Protein AF-A0A847MFI7-F1 (afdb_monomer_lite)

Foldseek 3Di:
DDDQDWAAQPPPRDIDSQDDNLLNHDPVCCVPPVVVSVVSNLVSVCVVQVVVVADPQAADPQAPDPPDPRRHNLDCAHRVRQGGNNDGNADDPVGHDDDDDDQLEPDPPRLDPPDPCSPVRPDDDPPD

Sequence (128 aa):
MEEPQEAICQLCHRKSILISSFLGVCRDCILNNFPSSLPFIETAHQKVRMSFRLPYFCTSDHSICNQCIHQCDGGKKSYCGLIEKGKRWAGTPNKGLLEWHYDPIPTNCVASFACPERDHCGYKNLAV

pLDDT: mean 84.57, std 13.11, range [46.5, 98.44]

Structure (mmCIF, N/CA/C/O backbone):
data_AF-A0A847MFI7-F1
#
_entry.id   AF-A0A847MFI7-F1
#
loop_
_atom_site.group_PDB
_atom_site.id
_atom_site.type_symbol
_atom_site.label_atom_id
_atom_site.label_alt_id
_atom_site.label_comp_id
_atom_site.label_asym_id
_atom_site.label_entity_id
_atom_site.label_seq_id
_atom_site.pdbx_PDB_ins_code
_atom_site.Cartn_x
_atom_site.Cartn_y
_atom_site.Cartn_z
_atom_site.occupancy
_atom_site.B_iso_or_equiv
_atom_site.auth_seq_id
_atom_site.auth_comp_id
_atom_site.auth_asym_id
_atom_site.auth_atom_id
_atom_site.pdbx_PDB_model_num
ATOM 1 N N . MET A 1 1 ? -20.919 -15.845 4.430 1.00 55.72 1 MET A N 1
ATOM 2 C CA . MET A 1 1 ? -20.057 -14.687 4.742 1.00 55.72 1 MET A CA 1
ATOM 3 C C . MET A 1 1 ? -19.570 -14.883 6.160 1.00 55.72 1 MET A C 1
ATOM 5 O O . MET A 1 1 ? -20.400 -15.198 7.003 1.00 55.72 1 MET A O 1
ATOM 9 N N . GLU A 1 2 ? -18.264 -14.809 6.399 1.00 69.19 2 GLU A N 1
ATOM 10 C CA . GLU A 1 2 ? -17.727 -14.856 7.764 1.00 69.19 2 GLU A CA 1
ATOM 11 C C . GLU A 1 2 ? -18.201 -13.620 8.540 1.00 69.19 2 GLU A C 1
ATOM 13 O O . GLU A 1 2 ? -18.296 -12.529 7.971 1.00 69.19 2 GLU A O 1
ATOM 18 N N . GLU A 1 3 ? -18.551 -13.797 9.815 1.00 77.69 3 GLU A N 1
ATOM 19 C CA . GLU A 1 3 ? -18.930 -12.677 10.674 1.00 77.69 3 GLU A CA 1
ATOM 20 C C . GLU A 1 3 ? -17.730 -11.738 10.880 1.00 77.69 3 GLU A C 1
ATOM 22 O O . GLU A 1 3 ? -16.598 -12.209 11.039 1.00 77.69 3 GLU A O 1
ATOM 27 N N . PRO A 1 4 ? -17.939 -10.408 10.877 1.00 77.31 4 PRO A N 1
ATOM 28 C CA . PRO A 1 4 ? -16.853 -9.460 11.071 1.00 77.31 4 PRO A CA 1
ATOM 29 C C . PRO A 1 4 ? -16.238 -9.629 12.464 1.00 77.31 4 PRO A C 1
ATOM 31 O O . PRO A 1 4 ? -16.902 -9.454 13.485 1.00 77.31 4 PRO A O 1
ATOM 34 N N . GLN A 1 5 ? -14.947 -9.957 12.502 1.00 87.81 5 GLN A N 1
ATOM 35 C CA . GLN A 1 5 ? -14.213 -10.173 13.743 1.00 87.81 5 GLN A CA 1
ATOM 36 C C . GLN A 1 5 ? -13.778 -8.842 14.371 1.00 87.81 5 GLN A C 1
ATOM 38 O O . GLN A 1 5 ? -13.236 -7.965 13.697 1.00 87.81 5 GLN A O 1
ATOM 43 N N . GLU A 1 6 ? -13.965 -8.701 15.684 1.00 94.50 6 GLU A N 1
ATOM 44 C CA . GLU A 1 6 ? -13.430 -7.561 16.429 1.00 94.50 6 GLU A CA 1
ATOM 45 C C . GLU A 1 6 ? -11.898 -7.584 16.491 1.00 94.50 6 GLU A C 1
ATOM 47 O O . GLU A 1 6 ? -11.278 -8.631 16.688 1.00 94.50 6 GLU A O 1
ATOM 52 N N . ALA A 1 7 ? -11.282 -6.403 16.428 1.00 96.88 7 ALA A N 1
ATOM 53 C CA . ALA A 1 7 ? -9.862 -6.229 16.712 1.00 96.88 7 ALA A CA 1
ATOM 54 C C . ALA A 1 7 ? -9.627 -5.153 17.777 1.00 96.88 7 ALA A C 1
ATOM 56 O O . ALA A 1 7 ? -10.494 -4.325 18.069 1.00 96.88 7 ALA A O 1
ATOM 57 N N . ILE A 1 8 ? -8.429 -5.175 18.365 1.00 98.19 8 ILE A N 1
ATOM 58 C CA . ILE A 1 8 ? -8.016 -4.274 19.444 1.00 98.19 8 ILE A CA 1
ATOM 59 C C . ILE A 1 8 ? -6.975 -3.291 18.913 1.00 98.19 8 ILE A C 1
ATOM 61 O O . ILE A 1 8 ? -5.947 -3.705 18.372 1.00 98.19 8 ILE A O 1
ATOM 65 N N . CYS A 1 9 ? -7.209 -1.993 19.115 1.00 98.06 9 CYS A N 1
ATOM 66 C CA . CYS A 1 9 ? -6.204 -0.968 18.846 1.00 98.06 9 CYS A CA 1
ATOM 67 C C . CYS A 1 9 ? -5.019 -1.126 19.807 1.00 98.06 9 CYS A C 1
ATOM 69 O O . CYS A 1 9 ? -5.201 -1.089 21.022 1.00 98.06 9 CYS A O 1
ATOM 71 N N . GLN A 1 10 ? -3.802 -1.233 19.280 1.00 97.94 10 GLN A N 1
ATOM 72 C CA . GLN A 1 10 ? -2.592 -1.403 20.090 1.00 97.94 10 GLN A CA 1
ATOM 73 C C . GLN A 1 10 ? -2.184 -0.139 20.868 1.00 97.94 10 GLN A C 1
ATOM 75 O O . GLN A 1 10 ? -1.361 -0.226 21.769 1.00 97.94 10 GLN A O 1
ATOM 80 N N . LEU A 1 11 ? -2.766 1.023 20.545 1.00 97.75 11 LEU A N 1
ATOM 81 C CA . LEU A 1 11 ? -2.459 2.299 21.202 1.00 97.75 11 LEU A CA 1
ATOM 82 C C . LEU A 1 11 ? -3.461 2.678 22.297 1.00 97.75 11 LEU A C 1
ATOM 84 O O . LEU A 1 11 ? -3.063 3.082 23.381 1.00 97.75 11 LEU A O 1
ATOM 88 N N . CYS A 1 12 ? -4.762 2.588 22.011 1.00 97.62 12 CYS A N 1
ATOM 89 C CA . CYS A 1 12 ? -5.816 3.009 22.945 1.00 97.62 12 CYS A CA 1
ATOM 90 C C . CYS A 1 12 ? -6.633 1.848 23.520 1.00 97.62 12 CYS A C 1
ATOM 92 O O . CYS A 1 12 ? -7.588 2.084 24.255 1.00 97.62 12 CYS A O 1
ATOM 94 N N . HIS A 1 13 ? -6.311 0.606 23.146 1.00 98.00 13 HIS A N 1
ATOM 95 C CA . HIS A 1 13 ? -6.956 -0.626 23.613 1.00 98.00 13 HIS A CA 1
ATOM 96 C C . HIS A 1 13 ? -8.468 -0.740 23.357 1.00 98.00 13 HIS A C 1
ATOM 98 O O . HIS A 1 13 ? -9.105 -1.687 23.819 1.00 98.00 13 HIS A O 1
ATOM 104 N N . ARG A 1 14 ? -9.057 0.167 22.564 1.00 97.25 14 ARG A N 1
ATOM 105 C CA . ARG A 1 14 ? -10.444 0.040 22.101 1.00 97.25 14 ARG A CA 1
ATOM 106 C C . ARG A 1 14 ? -10.603 -1.242 21.283 1.00 97.25 14 ARG A C 1
ATOM 108 O O . ARG A 1 14 ? -9.800 -1.492 20.382 1.00 97.25 14 ARG A O 1
ATOM 115 N N . LYS A 1 15 ? -11.676 -1.987 21.554 1.00 97.69 15 LYS A N 1
ATOM 116 C CA . LYS A 1 15 ? -12.153 -3.096 20.718 1.00 97.69 15 LYS A CA 1
ATOM 117 C C . LYS A 1 15 ? -13.252 -2.613 19.777 1.00 97.69 15 LYS A C 1
ATOM 119 O O . LYS A 1 15 ? -14.092 -1.815 20.191 1.00 97.69 15 LYS A O 1
ATOM 124 N N . SER A 1 16 ? -13.215 -3.030 18.517 1.00 96.88 16 SER A N 1
ATOM 125 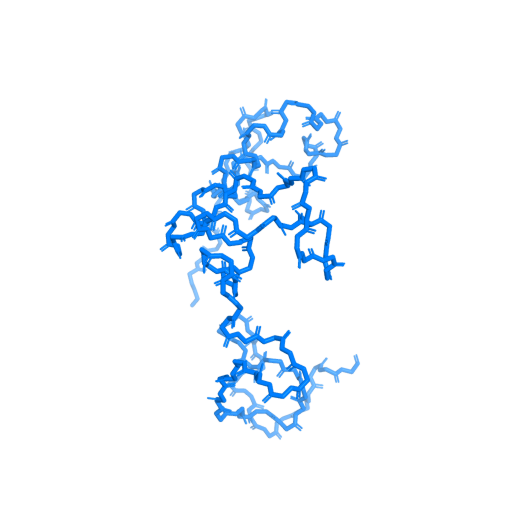C CA . SER A 1 16 ? -14.266 -2.731 17.540 1.00 96.88 16 SER A CA 1
ATOM 126 C C . SER A 1 16 ? -14.109 -3.592 16.287 1.00 96.88 16 SER A C 1
ATOM 128 O O . SER A 1 16 ? -12.986 -3.841 15.849 1.00 96.88 16 SER A O 1
ATOM 130 N N . ILE A 1 17 ? -15.229 -3.954 15.655 1.00 95.88 17 ILE A N 1
ATOM 131 C CA . ILE A 1 17 ? -15.271 -4.554 14.307 1.00 95.88 17 ILE A CA 1
ATOM 132 C C . ILE A 1 17 ? -14.730 -3.625 13.207 1.00 95.88 17 ILE A C 1
ATOM 134 O O . ILE A 1 17 ? -14.411 -4.071 12.113 1.00 95.88 17 ILE A O 1
ATOM 138 N N . LEU A 1 18 ? -14.624 -2.319 13.481 1.00 95.19 18 LEU A N 1
ATOM 139 C CA . LEU A 1 18 ? -14.099 -1.330 12.533 1.00 95.19 18 LEU A CA 1
ATOM 140 C C . LEU A 1 18 ? -12.568 -1.243 12.555 1.00 95.19 18 LEU A C 1
ATOM 142 O O . LEU A 1 18 ? -11.977 -0.482 11.788 1.00 95.19 18 LEU A O 1
ATOM 146 N N . ILE A 1 19 ? -11.912 -1.966 13.465 1.00 96.44 19 ILE A N 1
ATOM 147 C CA . ILE A 1 19 ? -10.455 -1.995 13.558 1.00 96.44 19 ILE A CA 1
ATOM 148 C C . ILE A 1 19 ? -9.957 -3.165 12.717 1.00 96.44 19 ILE A C 1
ATOM 150 O O . ILE A 1 19 ? -10.339 -4.310 12.929 1.00 96.44 19 ILE A O 1
ATOM 154 N N . SER A 1 20 ? -9.059 -2.884 11.776 1.00 94.75 20 SER A N 1
ATOM 155 C CA . SER A 1 20 ? -8.351 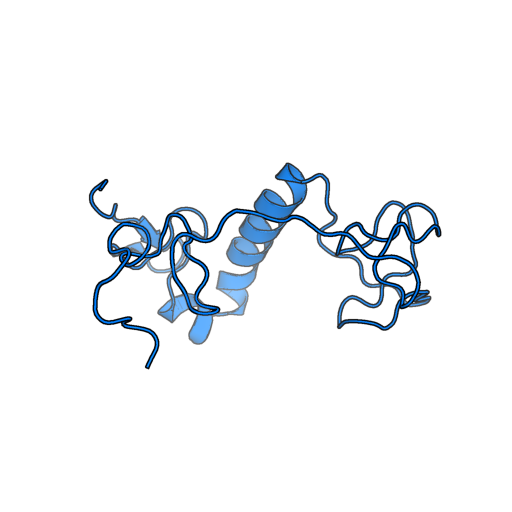-3.940 11.056 1.00 94.75 20 SER A CA 1
ATOM 156 C C . SER A 1 20 ? -7.353 -4.614 11.996 1.00 94.75 20 SER A C 1
ATOM 158 O O . SER A 1 20 ? -6.439 -3.959 12.501 1.00 94.75 20 SER A O 1
ATOM 160 N N . SER A 1 21 ? -7.484 -5.927 12.192 1.00 94.31 21 SER A N 1
ATOM 161 C CA . SER A 1 21 ? -6.503 -6.734 12.934 1.00 94.31 21 SER A CA 1
ATOM 162 C C . SER A 1 21 ? -5.117 -6.708 12.283 1.00 94.31 21 SER A C 1
ATOM 164 O O . SER A 1 21 ? -4.106 -6.762 12.979 1.00 94.31 21 SER A O 1
ATOM 166 N N . PHE A 1 22 ? -5.066 -6.564 10.957 1.00 95.38 22 PHE A N 1
ATOM 167 C CA . PHE A 1 22 ? -3.822 -6.465 10.202 1.00 95.38 22 PHE A CA 1
ATOM 168 C C . PHE A 1 22 ? -3.112 -5.118 10.408 1.00 95.38 22 PHE A C 1
ATOM 170 O O . PHE A 1 22 ? -1.890 -5.087 10.543 1.00 95.38 22 PHE A O 1
ATOM 177 N N . LEU A 1 23 ? -3.866 -4.011 10.451 1.00 96.00 23 LEU A N 1
ATOM 178 C CA . LEU A 1 23 ? -3.307 -2.676 10.698 1.00 96.00 23 LEU A CA 1
ATOM 179 C C . LEU A 1 23 ? -2.986 -2.449 12.185 1.00 96.00 23 LEU A C 1
ATOM 181 O O . LEU A 1 23 ? -2.013 -1.778 12.514 1.00 96.00 23 LEU A O 1
ATOM 185 N N . GLY A 1 24 ? -3.812 -2.992 13.086 1.00 96.25 24 GLY A N 1
ATOM 186 C CA . GLY A 1 24 ? -3.604 -2.965 14.537 1.00 96.25 24 GLY A CA 1
ATOM 187 C C . GLY A 1 24 ? -3.875 -1.620 15.223 1.00 96.25 24 GLY A C 1
ATOM 188 O O . GLY A 1 24 ? -3.762 -1.526 16.443 1.00 96.25 24 GLY A O 1
ATOM 189 N N . VAL A 1 25 ? -4.261 -0.574 14.489 1.00 98.06 25 VAL A N 1
ATOM 190 C CA . VAL A 1 25 ? -4.564 0.759 15.037 1.00 98.06 25 VAL A CA 1
ATOM 191 C C . VAL A 1 25 ? -5.912 1.269 14.532 1.00 98.06 25 VAL A C 1
ATOM 193 O O . VAL A 1 25 ? -6.312 0.994 13.401 1.00 98.06 25 VAL A O 1
ATOM 196 N N . CYS A 1 26 ? -6.647 1.993 15.381 1.00 97.94 26 CYS A N 1
ATOM 197 C CA . CYS A 1 26 ? -7.958 2.539 15.029 1.00 97.94 26 CYS A CA 1
ATOM 198 C C . CYS A 1 26 ? -7.851 3.905 14.335 1.00 97.94 26 CYS A C 1
ATOM 200 O O . CYS A 1 26 ? -6.875 4.635 14.514 1.00 97.94 26 CYS A O 1
ATOM 202 N N . ARG A 1 27 ? -8.912 4.290 13.612 1.00 97.50 27 ARG A N 1
ATOM 203 C CA . ARG A 1 27 ? -9.040 5.601 12.952 1.00 97.50 27 ARG A CA 1
ATOM 204 C C . ARG A 1 27 ? -8.721 6.773 13.885 1.00 97.50 27 ARG A C 1
ATOM 206 O O . ARG A 1 27 ? -7.988 7.674 13.494 1.00 97.50 27 ARG A O 1
ATOM 213 N N . ASP A 1 28 ? -9.252 6.755 15.107 1.00 98.12 28 ASP A N 1
ATOM 214 C CA . ASP A 1 28 ? -9.092 7.866 16.052 1.00 98.12 28 ASP A CA 1
ATOM 215 C C . ASP A 1 28 ? -7.622 8.064 16.455 1.00 98.12 28 ASP A C 1
ATOM 217 O O . ASP A 1 28 ? -7.165 9.201 16.556 1.00 98.12 28 ASP A O 1
ATOM 221 N N . CYS A 1 29 ? -6.859 6.978 16.628 1.00 98.19 29 CYS A N 1
ATOM 222 C CA . CYS A 1 29 ? -5.422 7.058 16.889 1.00 98.19 29 CYS A CA 1
ATOM 223 C C . CYS A 1 29 ? -4.646 7.551 15.666 1.00 98.19 29 CYS A C 1
ATOM 225 O O . CYS A 1 29 ? -3.750 8.372 15.825 1.00 98.19 29 CYS A O 1
ATOM 227 N N . ILE A 1 30 ? -5.013 7.112 14.459 1.00 98.06 30 ILE A N 1
ATOM 228 C CA . ILE A 1 30 ? -4.359 7.564 13.223 1.00 98.06 30 ILE A CA 1
ATOM 229 C C . ILE A 1 30 ? -4.518 9.078 13.053 1.00 98.06 30 ILE A C 1
ATOM 231 O O . ILE A 1 30 ? -3.551 9.757 12.726 1.00 98.06 30 ILE A O 1
ATOM 235 N N . LEU A 1 31 ? -5.718 9.612 13.293 1.00 98.06 31 LEU A N 1
ATOM 236 C CA . LEU A 1 31 ? -6.004 11.033 13.091 1.00 98.06 31 LEU A CA 1
ATOM 237 C C . LEU A 1 31 ? -5.438 11.922 14.201 1.00 98.06 31 LEU A C 1
ATOM 239 O O . LEU A 1 31 ? -4.911 12.990 13.910 1.00 98.06 31 LEU A O 1
ATOM 243 N N . ASN A 1 32 ? -5.538 11.490 15.461 1.00 98.31 32 ASN A N 1
ATOM 244 C CA . ASN A 1 32 ? -5.213 12.342 16.610 1.00 98.31 32 ASN A CA 1
ATOM 245 C C . ASN A 1 32 ? -3.834 12.053 17.227 1.00 98.31 32 ASN A C 1
ATOM 247 O O . ASN A 1 32 ? -3.340 12.843 18.022 1.00 98.31 32 ASN A O 1
ATOM 251 N N . ASN A 1 33 ? -3.210 10.921 16.892 1.00 97.19 33 ASN A N 1
ATOM 252 C CA . ASN A 1 33 ? -1.894 10.512 17.386 1.00 97.19 33 ASN A CA 1
ATOM 253 C C . ASN A 1 33 ? -1.110 9.774 16.283 1.00 97.19 33 ASN A C 1
ATOM 255 O O . ASN A 1 33 ? -0.654 8.633 16.444 1.00 97.19 33 ASN A O 1
ATOM 259 N N . PHE A 1 34 ? -0.990 10.430 15.125 1.00 97.94 34 PHE A N 1
ATOM 260 C CA . PHE A 1 34 ? -0.309 9.879 13.955 1.00 97.94 34 PHE A CA 1
ATOM 261 C C . PHE A 1 34 ? 1.136 9.433 14.237 1.00 97.94 34 PHE A C 1
ATOM 263 O O . PHE A 1 34 ? 1.462 8.314 13.842 1.00 97.94 34 PHE A O 1
ATOM 270 N N . PRO A 1 35 ? 1.986 10.196 14.964 1.00 98.44 35 PRO A N 1
ATOM 271 C CA . PRO A 1 35 ? 3.361 9.770 15.237 1.00 98.44 35 PRO A CA 1
ATOM 272 C C . PRO A 1 35 ? 3.451 8.416 15.948 1.00 98.44 35 PRO A C 1
ATOM 274 O O . PRO A 1 35 ? 4.302 7.601 15.606 1.00 98.44 35 PRO A O 1
ATOM 277 N N . SER A 1 36 ? 2.537 8.135 16.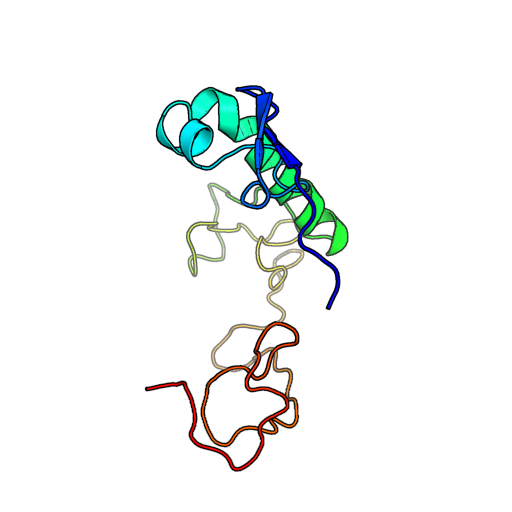883 1.00 98.06 36 SER A N 1
ATOM 278 C CA . SER A 1 36 ? 2.490 6.835 17.569 1.00 98.06 36 SER A CA 1
ATOM 279 C C . SER A 1 36 ? 1.869 5.734 16.704 1.00 98.06 36 SER A C 1
ATOM 281 O O . SER A 1 36 ? 2.152 4.556 16.903 1.00 98.06 36 SER A O 1
ATOM 283 N N . SER A 1 37 ? 1.011 6.100 15.748 1.00 98.19 37 SER A N 1
ATOM 284 C CA . SER A 1 37 ? 0.343 5.160 14.836 1.00 98.19 37 SER A CA 1
ATOM 285 C C . SER A 1 37 ? 1.231 4.742 13.664 1.00 98.19 37 SER A C 1
ATOM 287 O O . SER A 1 37 ? 1.113 3.618 13.177 1.00 98.19 37 SER A O 1
ATOM 289 N N . LEU A 1 38 ? 2.127 5.628 13.223 1.00 97.44 38 LEU A N 1
ATOM 290 C CA . LEU A 1 38 ? 2.958 5.447 12.037 1.00 97.44 38 LEU A CA 1
ATOM 291 C C . LEU A 1 38 ? 3.759 4.129 12.041 1.00 97.44 38 LEU A C 1
ATOM 293 O O . LEU A 1 38 ? 3.667 3.418 11.043 1.00 97.44 38 LEU A O 1
ATOM 297 N N . PRO A 1 39 ? 4.433 3.702 13.130 1.00 97.31 39 PRO A N 1
ATOM 298 C CA . PRO A 1 39 ? 5.190 2.445 13.127 1.00 97.31 39 PRO A CA 1
ATOM 299 C C . PRO A 1 39 ? 4.333 1.202 12.831 1.00 97.31 39 PRO A C 1
ATOM 301 O O . PRO A 1 39 ? 4.782 0.279 12.145 1.00 97.31 39 PRO A O 1
ATOM 304 N N . PHE A 1 40 ? 3.082 1.177 13.307 1.00 97.38 40 PHE A N 1
ATOM 305 C CA . PHE A 1 40 ? 2.139 0.085 13.034 1.00 97.38 40 PHE A CA 1
ATOM 306 C C . PHE A 1 40 ? 1.712 0.081 11.563 1.00 97.38 40 PHE A C 1
ATOM 308 O O . PHE A 1 40 ? 1.728 -0.968 10.916 1.00 97.38 40 PHE A O 1
ATOM 315 N N . ILE A 1 41 ? 1.403 1.265 11.023 1.00 96.19 41 ILE A N 1
ATOM 316 C CA . ILE A 1 41 ? 1.037 1.463 9.615 1.00 96.19 41 ILE A CA 1
ATOM 317 C C . ILE A 1 41 ? 2.190 1.031 8.701 1.00 96.19 41 ILE A C 1
ATOM 319 O O . ILE A 1 41 ? 1.989 0.259 7.764 1.00 96.19 41 ILE A O 1
ATOM 323 N N . GLU A 1 42 ? 3.414 1.474 8.994 1.00 95.44 42 GLU A N 1
ATOM 324 C CA . GLU A 1 42 ? 4.594 1.125 8.207 1.00 95.44 42 GLU A CA 1
ATOM 325 C C . GLU A 1 42 ? 4.888 -0.369 8.246 1.00 95.44 42 GLU A C 1
ATOM 327 O O . GLU A 1 42 ? 5.121 -0.974 7.200 1.00 95.44 42 GLU A O 1
ATOM 332 N N . THR A 1 43 ? 4.797 -0.989 9.422 1.00 95.88 43 THR A N 1
ATOM 333 C CA . THR A 1 43 ? 4.965 -2.439 9.569 1.00 95.88 43 THR A CA 1
ATOM 334 C C . THR A 1 43 ? 3.934 -3.206 8.738 1.00 95.88 43 THR A C 1
ATOM 336 O O . THR A 1 43 ? 4.282 -4.171 8.051 1.00 95.88 43 THR A O 1
ATOM 339 N N . ALA A 1 44 ? 2.667 -2.785 8.766 1.00 96.19 44 ALA A N 1
ATOM 340 C CA . ALA A 1 44 ? 1.607 -3.400 7.972 1.00 96.19 44 ALA A CA 1
ATOM 341 C C . ALA A 1 44 ? 1.899 -3.278 6.467 1.00 96.19 44 ALA A C 1
ATOM 343 O O . ALA A 1 44 ? 1.862 -4.274 5.740 1.00 96.19 44 ALA A O 1
ATOM 344 N N . HIS A 1 45 ? 2.274 -2.089 5.995 1.00 94.62 45 HIS A N 1
ATOM 345 C CA . HIS A 1 45 ? 2.617 -1.879 4.591 1.00 94.62 45 HIS A CA 1
ATOM 346 C C . HIS A 1 45 ? 3.854 -2.676 4.146 1.00 94.62 45 HIS A C 1
ATOM 348 O O . HIS A 1 45 ? 3.849 -3.255 3.056 1.00 94.62 45 HIS A O 1
ATOM 354 N N . GLN A 1 46 ? 4.898 -2.752 4.979 1.00 95.00 46 GLN A N 1
ATOM 355 C CA . GLN A 1 46 ? 6.077 -3.586 4.720 1.00 95.00 46 GLN A CA 1
ATOM 356 C C . GLN A 1 46 ? 5.676 -5.050 4.545 1.00 95.00 46 GLN A C 1
ATOM 358 O O . GLN A 1 46 ? 6.066 -5.676 3.559 1.00 95.00 46 GLN A O 1
ATOM 363 N N . LYS A 1 47 ? 4.851 -5.586 5.455 1.00 96.06 47 LYS A N 1
ATOM 364 C CA . LYS A 1 47 ? 4.369 -6.976 5.399 1.00 96.06 47 LYS A CA 1
ATOM 365 C C . LYS A 1 47 ? 3.634 -7.287 4.099 1.00 96.06 47 LYS A C 1
ATOM 367 O O . LYS A 1 47 ? 3.959 -8.283 3.455 1.00 96.06 47 LYS A O 1
ATOM 372 N N . VAL A 1 48 ? 2.699 -6.427 3.680 1.00 94.56 48 VAL A N 1
ATOM 373 C CA . VAL A 1 48 ? 1.978 -6.609 2.406 1.00 94.56 48 VAL A CA 1
ATOM 374 C C . VAL A 1 48 ? 2.955 -6.622 1.241 1.00 94.56 48 VAL A C 1
ATOM 376 O O . VAL A 1 48 ? 2.873 -7.468 0.365 1.00 94.56 48 VAL A O 1
ATOM 379 N N . ARG A 1 49 ? 3.919 -5.706 1.208 1.00 94.38 49 ARG A N 1
ATOM 380 C CA . ARG A 1 49 ? 4.810 -5.589 0.049 1.00 94.38 49 ARG A CA 1
ATOM 381 C C . ARG A 1 49 ? 5.838 -6.710 -0.018 1.00 94.38 49 ARG A C 1
ATOM 383 O O . ARG A 1 49 ? 6.165 -7.166 -1.115 1.00 94.38 49 ARG A O 1
ATOM 390 N N . MET A 1 50 ? 6.280 -7.220 1.130 1.00 93.88 50 MET A N 1
ATOM 391 C CA . MET A 1 50 ? 7.148 -8.393 1.199 1.00 93.88 50 MET A CA 1
ATOM 392 C C . MET A 1 50 ? 6.501 -9.641 0.589 1.00 93.88 50 MET A C 1
ATOM 394 O O . MET A 1 50 ? 7.204 -10.378 -0.105 1.00 93.88 50 MET A O 1
ATOM 398 N N . SER A 1 51 ? 5.188 -9.862 0.758 1.00 94.56 51 SER A N 1
ATOM 399 C CA . SER A 1 51 ? 4.515 -11.031 0.161 1.00 94.56 51 SER A CA 1
ATOM 400 C C . SER A 1 51 ? 4.579 -11.027 -1.375 1.00 94.56 51 SER A C 1
ATOM 402 O O . SER A 1 51 ? 4.680 -12.084 -1.993 1.00 94.56 51 SER A O 1
ATOM 404 N N . PHE A 1 52 ? 4.652 -9.842 -1.988 1.00 91.69 52 PHE A N 1
ATOM 405 C CA . PHE A 1 52 ? 4.832 -9.654 -3.433 1.00 91.69 52 PHE A CA 1
ATOM 406 C C . PHE A 1 52 ? 6.294 -9.467 -3.864 1.00 91.69 52 PHE A C 1
ATOM 408 O O . PHE A 1 52 ? 6.572 -9.186 -5.035 1.00 91.69 52 PHE A O 1
ATOM 415 N N . ARG A 1 53 ? 7.257 -9.599 -2.941 1.00 92.00 53 ARG A N 1
ATOM 416 C CA . ARG A 1 53 ? 8.680 -9.303 -3.186 1.00 92.00 53 ARG A CA 1
ATOM 417 C C . ARG A 1 53 ? 8.862 -7.894 -3.774 1.00 92.00 53 ARG A C 1
ATOM 419 O O . ARG A 1 53 ? 9.560 -7.710 -4.780 1.00 92.00 53 ARG A O 1
ATOM 426 N N . LEU A 1 54 ? 8.172 -6.916 -3.188 1.00 92.44 54 LEU A N 1
ATOM 427 C CA . LEU A 1 54 ? 8.226 -5.496 -3.536 1.00 92.44 54 LEU A CA 1
ATOM 428 C C . LEU A 1 54 ? 8.852 -4.676 -2.390 1.00 92.44 54 LEU A C 1
ATOM 430 O O . LEU A 1 54 ? 8.681 -5.028 -1.224 1.00 92.44 54 LEU A O 1
ATOM 434 N N . PRO A 1 55 ? 9.572 -3.579 -2.692 1.00 89.88 55 PRO A N 1
ATOM 435 C CA . PRO A 1 55 ? 10.289 -2.786 -1.688 1.00 89.88 55 PRO A CA 1
ATOM 436 C C . PRO A 1 55 ? 9.373 -1.805 -0.943 1.00 89.88 55 PRO A C 1
ATOM 438 O O . PRO A 1 55 ? 8.474 -1.233 -1.546 1.00 89.88 55 PRO A O 1
ATOM 441 N N . TYR A 1 56 ? 9.623 -1.525 0.330 1.00 85.44 56 TYR A N 1
ATOM 442 C CA . TYR A 1 56 ? 8.993 -0.439 1.095 1.00 85.44 56 TYR A CA 1
ATOM 443 C C . TYR A 1 56 ? 10.114 0.239 1.888 1.00 85.44 56 TYR A C 1
ATOM 445 O O . TYR A 1 56 ? 10.583 -0.348 2.850 1.00 85.44 56 TYR A O 1
ATOM 453 N N . PHE A 1 57 ? 10.700 1.386 1.558 1.00 78.56 57 PHE A N 1
ATOM 454 C CA . PHE A 1 57 ? 10.481 2.470 0.595 1.00 78.56 57 PHE A CA 1
ATOM 455 C C . PHE A 1 57 ? 11.245 2.291 -0.735 1.00 78.56 57 PHE A C 1
ATOM 457 O O . PHE A 1 57 ? 11.929 1.292 -0.936 1.00 78.56 57 PHE A O 1
ATOM 464 N N . CYS A 1 58 ? 11.124 3.249 -1.667 1.00 75.00 58 CYS A N 1
ATOM 465 C CA . CYS A 1 58 ? 11.879 3.241 -2.931 1.00 75.00 58 CYS A CA 1
ATOM 466 C C . CYS A 1 58 ? 12.208 4.650 -3.477 1.00 75.00 58 CYS A C 1
ATOM 468 O O . CYS A 1 58 ? 12.352 4.817 -4.687 1.00 75.00 58 CYS A O 1
ATOM 470 N N . THR A 1 59 ? 12.268 5.662 -2.606 1.00 68.44 59 THR A N 1
ATOM 471 C CA . THR A 1 59 ? 12.675 7.030 -2.971 1.00 68.44 59 THR A CA 1
ATOM 472 C C . THR A 1 59 ? 14.182 7.105 -3.168 1.00 68.44 59 THR A C 1
ATOM 474 O O . THR A 1 59 ? 14.924 6.465 -2.425 1.00 68.44 59 THR A O 1
ATOM 477 N N . SER A 1 60 ? 14.626 7.887 -4.149 1.00 70.31 60 SER A N 1
ATOM 478 C CA . SER A 1 60 ? 16.043 8.100 -4.436 1.00 70.31 60 SER A CA 1
ATOM 479 C C . SER A 1 60 ? 16.274 9.494 -5.007 1.00 70.31 60 SER A C 1
ATOM 481 O O . SER A 1 60 ? 15.429 10.003 -5.744 1.00 70.31 60 SER A O 1
ATOM 483 N N . ASP A 1 61 ? 17.429 10.079 -4.697 1.00 70.88 61 ASP A N 1
ATOM 484 C CA . ASP A 1 61 ? 17.836 11.408 -5.172 1.00 70.88 61 ASP A CA 1
ATOM 485 C C . ASP A 1 61 ? 18.149 11.420 -6.681 1.00 70.88 61 ASP A C 1
ATOM 487 O O . ASP A 1 61 ? 18.127 12.467 -7.330 1.00 70.88 61 ASP A O 1
ATOM 491 N N . HIS A 1 62 ? 18.395 10.247 -7.274 1.00 78.56 62 HIS A N 1
ATOM 492 C CA . HIS A 1 62 ? 18.693 10.077 -8.697 1.00 78.56 62 HIS A CA 1
ATOM 493 C C . HIS A 1 62 ? 17.620 9.236 -9.395 1.00 78.56 62 HIS A C 1
ATOM 495 O O . HIS A 1 62 ? 17.853 8.111 -9.835 1.00 78.56 62 HIS A O 1
ATOM 501 N N . SER A 1 63 ? 16.410 9.792 -9.490 1.00 83.50 63 SER A N 1
ATOM 502 C CA . SER A 1 63 ? 15.258 9.107 -10.077 1.00 83.50 63 SER A CA 1
ATOM 503 C C . SER A 1 63 ? 15.385 8.877 -11.586 1.00 83.50 63 SER A C 1
ATOM 505 O O . SER A 1 63 ? 15.608 9.814 -12.351 1.00 83.50 63 SER A O 1
ATOM 507 N N . ILE A 1 64 ? 15.107 7.650 -12.035 1.00 84.56 64 ILE A N 1
ATOM 508 C CA . ILE A 1 64 ? 14.903 7.332 -13.460 1.00 84.56 64 ILE A CA 1
ATOM 509 C C . ILE A 1 64 ? 13.411 7.221 -13.816 1.00 84.56 64 ILE A C 1
ATOM 511 O O . ILE A 1 64 ? 13.048 6.920 -14.955 1.00 84.56 64 ILE A O 1
ATOM 515 N N . CYS A 1 65 ? 12.519 7.396 -12.835 1.00 86.25 65 CYS A N 1
ATOM 516 C CA . CYS A 1 65 ? 11.079 7.255 -13.001 1.00 86.25 65 CYS A CA 1
ATOM 517 C C . CYS A 1 65 ? 10.305 8.263 -12.150 1.00 86.25 65 CYS A C 1
ATOM 519 O O . CYS A 1 65 ? 10.050 8.038 -10.971 1.00 86.25 65 CYS A O 1
ATOM 521 N N . ASN A 1 66 ? 9.785 9.295 -12.805 1.00 87.75 66 ASN A N 1
ATOM 522 C CA . ASN A 1 66 ? 9.024 10.401 -12.217 1.00 87.75 66 ASN A CA 1
ATOM 523 C C . ASN A 1 66 ? 7.489 10.245 -12.312 1.00 87.75 66 ASN A C 1
ATOM 525 O O . ASN A 1 66 ? 6.759 11.221 -12.208 1.00 87.75 66 ASN A O 1
ATOM 529 N N . GLN A 1 67 ? 6.981 9.029 -12.531 1.00 87.56 67 GLN A N 1
ATOM 530 C CA . GLN A 1 67 ? 5.548 8.784 -12.778 1.00 87.56 67 GLN A CA 1
ATOM 531 C C . GLN A 1 67 ? 4.665 8.853 -11.517 1.00 87.56 67 GLN A C 1
ATOM 533 O O . GLN A 1 67 ? 3.445 8.905 -11.621 1.00 87.56 67 GLN A O 1
ATOM 538 N N . CYS A 1 68 ? 5.254 8.792 -10.321 1.00 89.00 68 CYS A N 1
ATOM 539 C CA . CYS A 1 68 ? 4.530 8.869 -9.051 1.00 89.00 68 CYS A CA 1
ATOM 540 C C . CYS A 1 68 ? 5.434 9.423 -7.942 1.00 89.00 68 CYS A C 1
ATOM 542 O O . CYS A 1 68 ? 6.639 9.594 -8.142 1.00 89.00 68 CYS A O 1
ATOM 544 N N . ILE A 1 69 ? 4.864 9.616 -6.750 1.00 88.75 69 ILE A N 1
ATOM 545 C CA . ILE A 1 69 ? 5.552 10.161 -5.569 1.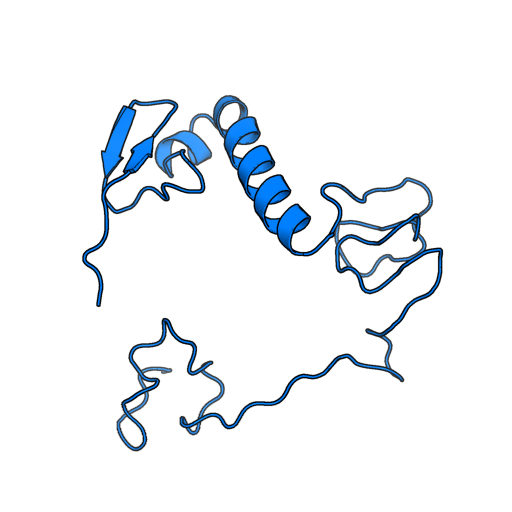00 88.75 69 ILE A CA 1
ATOM 546 C C . ILE A 1 69 ? 6.809 9.386 -5.145 1.00 88.75 69 ILE A C 1
ATOM 548 O O . ILE A 1 69 ? 7.658 9.940 -4.461 1.00 88.75 69 ILE A O 1
ATOM 552 N N . HIS A 1 70 ? 6.950 8.115 -5.538 1.00 89.06 70 HIS A N 1
ATOM 553 C CA . HIS A 1 70 ? 8.088 7.292 -5.124 1.00 89.06 70 HIS A CA 1
ATOM 554 C C . HIS A 1 70 ? 9.380 7.580 -5.880 1.00 89.06 70 HIS A C 1
ATOM 556 O O . HIS A 1 70 ? 10.419 7.153 -5.402 1.00 89.06 70 HIS A O 1
ATOM 562 N N . GLN A 1 71 ? 9.324 8.247 -7.038 1.00 89.38 71 GLN A N 1
ATOM 563 C CA . GLN A 1 71 ? 10.506 8.707 -7.777 1.00 89.38 71 GLN A CA 1
ATOM 564 C C . GLN A 1 71 ? 11.671 7.691 -7.830 1.00 89.38 71 GLN A C 1
ATOM 566 O O . GLN A 1 71 ? 12.818 8.023 -7.551 1.00 89.38 71 GLN A O 1
ATOM 571 N N . CYS A 1 72 ? 11.413 6.438 -8.208 1.00 88.75 72 CYS A N 1
ATOM 572 C CA . CYS A 1 72 ? 12.416 5.370 -8.107 1.00 88.75 72 CYS A CA 1
ATOM 573 C C . CYS A 1 72 ? 13.631 5.580 -9.040 1.00 88.75 72 CYS A C 1
ATOM 575 O O . CYS A 1 72 ? 13.465 5.918 -10.213 1.00 88.75 72 CYS A O 1
ATOM 577 N N . ASP A 1 73 ? 14.838 5.282 -8.555 1.00 83.25 73 ASP A N 1
ATOM 578 C CA . ASP A 1 73 ? 16.112 5.289 -9.312 1.00 83.25 73 ASP A CA 1
ATOM 579 C C . ASP A 1 73 ? 16.356 4.042 -10.165 1.00 83.25 73 ASP A C 1
ATOM 581 O O . ASP A 1 73 ? 17.314 3.967 -10.928 1.00 83.25 73 ASP A O 1
ATOM 585 N N . GLY A 1 74 ? 15.478 3.047 -10.051 1.00 72.94 74 GLY A N 1
ATOM 586 C CA . GLY A 1 74 ? 15.634 1.789 -10.762 1.00 72.94 74 GLY A CA 1
ATOM 587 C C . GLY A 1 74 ? 16.740 0.903 -10.204 1.00 72.94 74 GLY A C 1
ATOM 588 O O . GLY A 1 74 ? 17.304 0.141 -10.986 1.00 72.94 74 GLY A O 1
ATOM 589 N N . GLY A 1 75 ? 17.008 0.965 -8.891 1.00 78.12 75 GLY A N 1
ATOM 590 C CA . GLY A 1 75 ? 17.857 0.026 -8.156 1.00 78.12 75 GLY A CA 1
ATOM 591 C C . GLY A 1 75 ? 17.421 -1.443 -8.293 1.00 78.12 75 GLY A C 1
ATOM 592 O O . GLY A 1 75 ? 17.054 -1.920 -9.368 1.00 78.12 75 GLY A O 1
ATOM 593 N N . LYS A 1 76 ? 17.454 -2.235 -7.211 1.00 83.56 76 LYS A N 1
ATOM 594 C CA . LYS A 1 76 ? 17.128 -3.670 -7.346 1.00 83.56 76 LYS A CA 1
ATOM 595 C C . LYS A 1 76 ? 15.732 -3.879 -7.940 1.00 83.56 76 LYS A C 1
ATOM 597 O O . LYS A 1 76 ? 15.615 -4.686 -8.848 1.00 83.56 76 LYS A O 1
ATOM 602 N N . LYS A 1 77 ? 14.717 -3.150 -7.464 1.00 89.38 77 LYS A N 1
ATOM 603 C CA . LYS A 1 77 ? 13.328 -3.184 -7.954 1.00 89.38 77 LYS A CA 1
ATOM 604 C C . LYS A 1 77 ? 12.604 -1.897 -7.542 1.00 89.38 77 LYS A C 1
ATOM 606 O O . LYS A 1 77 ? 12.874 -1.403 -6.454 1.00 89.38 77 LYS A O 1
ATOM 611 N N . SER A 1 78 ? 11.709 -1.357 -8.371 1.00 91.81 78 SER A N 1
ATOM 612 C CA . SER A 1 78 ? 10.935 -0.144 -8.065 1.00 91.81 78 SER A CA 1
ATOM 613 C C . SER A 1 78 ? 9.733 -0.411 -7.161 1.00 91.81 78 SER A C 1
ATOM 615 O O . SER A 1 78 ? 9.309 -1.555 -6.986 1.00 91.81 78 SER A O 1
ATOM 617 N N . TYR A 1 79 ? 9.119 0.657 -6.639 1.00 92.25 79 TYR A N 1
ATOM 618 C CA . TYR A 1 79 ? 7.919 0.555 -5.806 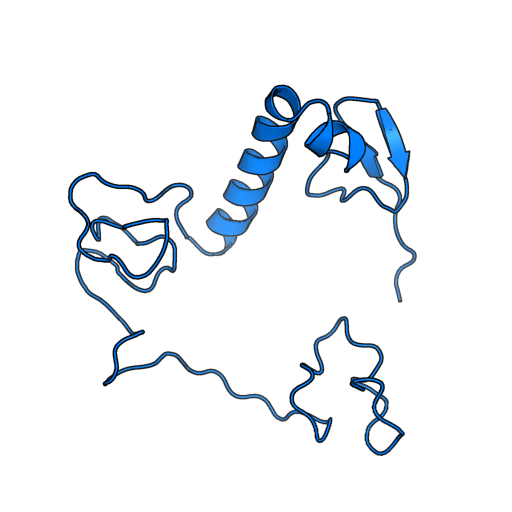1.00 92.25 79 TYR A CA 1
ATOM 619 C C . TYR A 1 79 ? 6.763 -0.184 -6.508 1.00 92.25 79 TYR A C 1
ATOM 621 O O . TYR A 1 79 ? 6.144 -1.070 -5.928 1.00 92.25 79 TYR A O 1
ATOM 629 N N . CYS A 1 80 ? 6.474 0.103 -7.775 1.00 90.31 80 CYS A N 1
ATOM 630 C CA . CYS A 1 80 ? 5.444 -0.638 -8.516 1.00 90.31 80 CYS A CA 1
ATOM 631 C C . CYS A 1 80 ? 5.922 -2.008 -9.030 1.00 90.31 80 CYS A C 1
ATOM 633 O O . CYS A 1 80 ? 5.125 -2.771 -9.561 1.00 90.31 80 CYS A O 1
ATOM 635 N N . GLY A 1 81 ? 7.218 -2.319 -8.927 1.00 91.06 81 GLY A N 1
ATOM 636 C CA . GLY A 1 81 ? 7.812 -3.536 -9.480 1.00 91.06 81 GLY A CA 1
ATOM 637 C C . GLY A 1 81 ? 8.021 -3.525 -10.997 1.00 91.06 81 GLY A C 1
ATOM 638 O O . GLY A 1 81 ? 8.587 -4.477 -11.525 1.00 91.06 81 GLY A O 1
ATOM 639 N N . LEU A 1 82 ? 7.614 -2.461 -11.700 1.00 91.44 82 LEU A N 1
ATOM 640 C CA . LEU A 1 82 ? 7.746 -2.354 -13.158 1.00 91.44 82 LEU A CA 1
ATOM 641 C C . LEU A 1 82 ? 9.172 -2.071 -13.629 1.00 91.44 82 LEU A C 1
ATOM 643 O O . LEU A 1 82 ? 9.453 -2.243 -14.812 1.00 91.44 82 LEU A O 1
ATOM 647 N N . ILE A 1 83 ? 10.055 -1.609 -12.745 1.00 90.44 83 ILE A N 1
ATOM 648 C CA . ILE A 1 83 ? 11.460 -1.350 -13.058 1.00 90.44 83 ILE A CA 1
ATOM 649 C C . ILE A 1 83 ? 12.312 -2.244 -12.170 1.00 90.44 83 ILE A C 1
ATOM 651 O O . ILE A 1 83 ? 12.128 -2.265 -10.956 1.00 90.44 83 ILE A O 1
ATOM 655 N N . GLU A 1 84 ? 13.250 -2.968 -12.764 1.00 89.62 84 GLU A N 1
ATOM 656 C CA . GLU A 1 84 ? 14.166 -3.855 -12.054 1.00 89.62 84 GLU A CA 1
ATOM 657 C C . GLU A 1 84 ? 15.555 -3.741 -12.682 1.00 89.62 84 GLU A C 1
ATOM 659 O O . GLU A 1 84 ? 15.691 -3.915 -13.894 1.00 89.62 84 GLU A O 1
ATOM 664 N N . LYS A 1 85 ? 16.583 -3.423 -11.882 1.00 88.69 85 LYS A N 1
ATOM 665 C CA . LYS A 1 85 ? 17.969 -3.235 -12.355 1.00 88.69 85 LYS A CA 1
ATOM 666 C C . LYS A 1 85 ? 18.057 -2.285 -13.565 1.00 88.69 85 LYS A C 1
ATOM 668 O O . LYS A 1 85 ? 18.628 -2.630 -14.596 1.00 88.69 85 LYS A O 1
ATOM 673 N N . GLY A 1 86 ? 17.404 -1.128 -13.475 1.00 86.81 86 GLY A N 1
ATOM 674 C CA . GLY A 1 86 ? 17.346 -0.108 -14.530 1.00 86.81 86 GLY A CA 1
ATOM 675 C C . GLY A 1 86 ? 16.444 -0.438 -15.726 1.00 86.81 86 GLY A C 1
ATOM 676 O O . GLY A 1 86 ? 16.168 0.435 -16.546 1.00 86.81 86 GLY A O 1
ATOM 677 N N . LYS A 1 87 ? 15.926 -1.668 -15.839 1.00 88.75 87 LYS A N 1
ATOM 678 C CA . LYS A 1 87 ? 15.069 -2.082 -16.955 1.00 88.75 87 LYS A CA 1
ATOM 679 C C . LYS A 1 87 ? 13.594 -1.908 -16.613 1.00 88.75 87 LYS A C 1
ATOM 681 O O . LYS A 1 87 ? 13.117 -2.474 -15.635 1.00 88.75 87 LYS A O 1
ATOM 686 N N . ARG A 1 88 ? 12.848 -1.195 -17.464 1.00 90.06 88 ARG A N 1
ATOM 687 C CA . ARG A 1 88 ? 11.382 -1.094 -17.384 1.00 90.06 88 ARG A CA 1
ATOM 688 C C . ARG A 1 88 ? 10.712 -2.243 -18.141 1.00 90.06 88 ARG A C 1
ATOM 690 O O . ARG A 1 88 ? 10.919 -2.412 -19.341 1.00 90.06 88 ARG A O 1
ATOM 697 N N . TRP A 1 89 ? 9.884 -3.018 -17.449 1.00 89.69 89 TRP A N 1
ATOM 698 C CA . TRP A 1 89 ? 9.190 -4.182 -18.000 1.00 89.69 89 TRP A CA 1
ATOM 699 C C . TRP A 1 89 ? 7.906 -3.829 -18.754 1.00 89.69 89 TRP A C 1
ATOM 701 O O . TRP A 1 89 ? 7.636 -4.461 -19.776 1.00 89.69 89 TRP A O 1
ATOM 711 N N . ALA A 1 90 ? 7.152 -2.836 -18.271 1.00 90.88 90 ALA A N 1
ATOM 712 C CA . ALA A 1 90 ? 5.897 -2.336 -18.840 1.00 90.88 90 ALA A CA 1
ATOM 713 C C . ALA A 1 90 ? 5.559 -0.937 -18.273 1.00 90.88 90 ALA A C 1
ATOM 715 O O . ALA A 1 90 ? 6.362 -0.342 -17.548 1.00 90.88 90 ALA A O 1
ATOM 716 N N . GLY A 1 91 ? 4.379 -0.405 -18.600 1.00 84.56 91 GLY A N 1
ATOM 717 C CA . GLY A 1 91 ? 3.954 0.937 -18.197 1.00 84.56 91 GLY A CA 1
ATOM 718 C C . GLY A 1 91 ? 4.625 2.019 -19.042 1.00 84.56 91 GLY A C 1
ATOM 719 O O . GLY A 1 91 ? 5.091 3.022 -18.504 1.00 84.56 91 GLY A O 1
ATOM 720 N N . THR A 1 92 ? 4.755 1.762 -20.345 1.00 84.56 92 THR A N 1
ATOM 721 C CA . THR A 1 92 ? 5.108 2.746 -21.379 1.00 84.56 92 THR A CA 1
ATOM 722 C C . THR A 1 92 ? 3.982 2.806 -22.413 1.00 84.56 92 THR A C 1
ATOM 724 O O . THR A 1 92 ? 3.212 1.847 -22.500 1.00 84.56 92 THR A O 1
ATOM 727 N N . PRO A 1 93 ? 3.906 3.861 -23.250 1.00 86.75 93 PRO A N 1
ATOM 728 C CA . PRO A 1 93 ? 2.914 3.926 -24.327 1.00 86.75 93 PRO A CA 1
ATOM 729 C C . PRO A 1 93 ? 2.929 2.708 -25.264 1.00 86.75 93 PRO A C 1
ATOM 731 O O . PRO A 1 93 ? 1.888 2.302 -25.763 1.00 86.75 93 PRO A O 1
ATOM 734 N N . ASN A 1 94 ? 4.097 2.083 -25.453 1.00 89.00 94 ASN A N 1
ATOM 735 C CA . ASN A 1 94 ? 4.270 0.945 -26.360 1.00 89.00 94 ASN A CA 1
ATOM 736 C C . ASN A 1 94 ? 4.126 -0.425 -25.672 1.00 89.00 94 ASN A C 1
ATOM 738 O O . ASN A 1 94 ? 4.134 -1.446 -26.357 1.00 89.00 94 ASN A O 1
ATOM 742 N N . LYS A 1 95 ? 4.082 -0.491 -24.331 1.00 89.50 95 LYS A N 1
ATOM 743 C CA . LYS A 1 95 ? 4.090 -1.765 -23.596 1.00 89.50 95 LYS A CA 1
ATOM 744 C C . LYS A 1 95 ? 3.352 -1.680 -22.258 1.00 89.50 95 LYS A C 1
ATOM 746 O O . LYS A 1 95 ? 3.835 -1.060 -21.307 1.00 89.50 95 LYS A O 1
ATOM 751 N N . GLY A 1 96 ? 2.221 -2.379 -22.168 1.00 86.94 96 GLY A N 1
ATOM 752 C CA . GLY A 1 96 ? 1.403 -2.521 -20.959 1.00 86.94 96 GLY A CA 1
ATOM 753 C C . GLY A 1 96 ? 1.537 -3.888 -20.275 1.00 86.94 96 GLY A C 1
ATOM 754 O O . GLY A 1 96 ? 2.037 -4.843 -20.864 1.00 86.94 96 GLY A O 1
ATOM 755 N N . LEU A 1 97 ? 1.089 -3.958 -19.018 1.00 86.12 97 LEU A N 1
ATOM 756 C CA . LEU A 1 97 ? 0.756 -5.194 -18.302 1.00 86.12 97 LEU A CA 1
ATOM 757 C C . LEU A 1 97 ? -0.762 -5.208 -18.175 1.00 86.12 97 LEU A C 1
ATOM 759 O O . LEU A 1 97 ? -1.321 -4.270 -17.611 1.00 86.12 97 LEU A O 1
ATOM 763 N N . LEU A 1 98 ? -1.407 -6.222 -18.741 1.00 83.88 98 LEU A N 1
ATOM 764 C CA . LEU A 1 98 ? -2.857 -6.330 -18.758 1.00 83.88 98 LEU A CA 1
ATOM 765 C C . LEU A 1 98 ? -3.258 -7.701 -18.231 1.00 83.88 98 LEU A C 1
ATOM 767 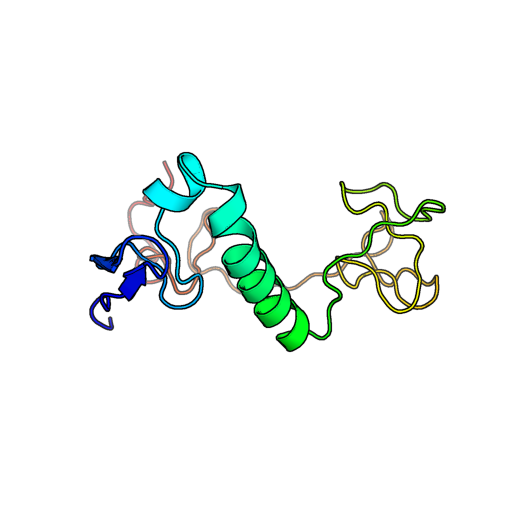O O . LEU A 1 98 ? -2.643 -8.708 -18.579 1.00 83.88 98 LEU A O 1
ATOM 771 N N . GLU A 1 99 ? -4.302 -7.708 -17.419 1.00 79.69 99 GLU A N 1
ATOM 772 C CA . GLU A 1 99 ? -5.059 -8.895 -17.055 1.00 79.69 99 GLU A CA 1
ATOM 773 C C . GLU A 1 99 ? -6.505 -8.632 -17.469 1.00 79.69 99 GLU A C 1
ATOM 775 O O . GLU A 1 99 ? -7.011 -7.520 -17.302 1.00 79.69 99 GLU A O 1
ATOM 780 N N . TRP A 1 100 ? -7.153 -9.633 -18.055 1.00 78.06 100 TRP A N 1
ATOM 781 C CA . TRP A 1 100 ? -8.568 -9.575 -18.394 1.00 78.06 100 TRP A CA 1
ATOM 782 C C . TRP A 1 100 ? -9.308 -10.651 -17.612 1.00 78.06 100 TRP A C 1
ATOM 784 O O . TRP A 1 100 ? -8.793 -11.744 -17.381 1.00 78.06 100 TRP A O 1
ATOM 794 N N . HIS A 1 101 ? -10.538 -10.348 -17.232 1.00 72.75 101 HIS A N 1
ATOM 795 C CA . HIS A 1 101 ? -11.471 -11.311 -16.673 1.00 72.75 101 HIS A CA 1
ATOM 796 C C . HIS A 1 101 ? -12.825 -11.109 -17.347 1.00 72.75 101 HIS A C 1
ATOM 798 O O . HIS A 1 101 ? -13.113 -10.028 -17.862 1.00 72.75 101 HIS A O 1
ATOM 804 N N . TYR A 1 102 ? -13.638 -12.162 -17.376 1.00 71.19 102 TYR A N 1
ATOM 805 C CA . TYR A 1 102 ? -15.036 -12.014 -17.752 1.00 71.19 102 TYR A CA 1
ATOM 806 C C . TYR A 1 102 ? -15.753 -11.318 -16.603 1.00 71.19 102 TYR A C 1
ATOM 808 O O . TYR A 1 102 ? -15.847 -11.881 -15.512 1.00 71.19 102 TYR A O 1
ATOM 816 N N . ASP A 1 103 ? -16.204 -10.093 -16.847 1.00 69.56 103 ASP A N 1
ATOM 817 C CA . ASP A 1 103 ? -17.017 -9.356 -15.892 1.00 69.56 103 ASP A CA 1
ATOM 818 C C . ASP A 1 103 ? -18.490 -9.765 -16.071 1.00 69.56 103 ASP A C 1
ATOM 820 O O . ASP A 1 103 ? -19.044 -9.572 -17.159 1.00 69.56 103 ASP A O 1
ATOM 824 N N . PRO A 1 104 ? -19.128 -10.392 -15.065 1.00 68.31 104 PRO A N 1
ATOM 825 C CA . PRO A 1 104 ? -20.530 -10.773 -15.155 1.00 68.31 104 PRO A CA 1
ATOM 826 C C . PRO A 1 104 ? -21.484 -9.572 -15.102 1.00 68.31 104 PRO A C 1
ATOM 828 O O . PRO A 1 104 ? -22.672 -9.760 -15.376 1.00 68.31 104 PRO A O 1
ATOM 831 N N . ILE A 1 105 ? -21.019 -8.360 -14.759 1.00 65.00 105 ILE A N 1
ATOM 832 C CA . ILE A 1 105 ? -21.878 -7.171 -14.717 1.00 65.00 105 ILE A CA 1
ATOM 833 C C . ILE A 1 105 ? -21.607 -6.217 -15.895 1.00 65.00 105 ILE A C 1
ATOM 835 O O . ILE A 1 105 ? -20.471 -6.043 -16.326 1.00 65.00 105 ILE A O 1
ATOM 839 N N . PRO A 1 106 ? -22.655 -5.588 -16.466 1.00 58.75 106 PRO A N 1
ATOM 840 C CA . PRO A 1 106 ? -22.553 -4.826 -17.715 1.00 58.75 106 PRO A CA 1
ATOM 841 C C . PRO A 1 106 ? -21.923 -3.427 -17.567 1.00 58.75 106 PRO A C 1
ATOM 843 O O . PRO A 1 106 ? -21.890 -2.674 -18.540 1.00 58.75 106 PRO A O 1
ATOM 846 N N . THR A 1 107 ? -21.462 -3.037 -16.373 1.00 58.84 107 THR A N 1
ATOM 847 C CA . THR A 1 107 ? -20.879 -1.712 -16.103 1.00 58.84 107 THR A CA 1
ATOM 848 C C . THR A 1 107 ? -19.502 -1.843 -15.463 1.00 58.84 107 THR A C 1
ATOM 850 O O . THR A 1 107 ? -19.188 -2.848 -14.846 1.00 58.84 107 THR A O 1
ATOM 853 N N . ASN A 1 108 ? -18.687 -0.794 -15.584 1.00 58.44 108 ASN A N 1
ATOM 854 C CA . ASN A 1 108 ? -17.310 -0.670 -15.081 1.00 58.44 108 ASN A CA 1
ATOM 855 C C . ASN A 1 108 ? -17.134 -0.796 -13.550 1.00 58.44 108 ASN A C 1
ATOM 857 O O . ASN A 1 108 ? -16.057 -0.483 -13.031 1.00 58.44 108 ASN A O 1
ATOM 861 N N . CYS A 1 109 ? -18.169 -1.204 -12.819 1.00 65.00 109 CYS A N 1
ATOM 862 C CA . CYS A 1 109 ? -18.014 -1.609 -11.438 1.00 65.00 109 CYS A CA 1
ATOM 863 C C . CYS A 1 109 ? -17.248 -2.927 -11.425 1.00 65.00 109 CYS A C 1
ATOM 865 O O . CYS A 1 109 ? -17.649 -3.889 -12.057 1.00 65.00 109 CYS A O 1
ATOM 867 N N . VAL A 1 110 ? -16.134 -2.986 -10.700 1.00 61.66 110 VAL A N 1
ATOM 868 C CA . VAL A 1 110 ? -15.394 -4.241 -10.572 1.00 61.66 110 VAL A CA 1
ATOM 869 C C . VAL A 1 110 ? -16.267 -5.203 -9.769 1.00 61.66 110 VAL A C 1
ATOM 871 O O . VAL A 1 110 ? -16.468 -4.985 -8.569 1.00 61.66 110 VAL A O 1
ATOM 874 N N . ALA A 1 111 ? -16.757 -6.273 -10.400 1.00 62.53 111 ALA A N 1
ATOM 875 C CA . ALA A 1 111 ? -17.398 -7.418 -9.749 1.00 62.53 111 ALA A CA 1
ATOM 876 C C . ALA A 1 111 ? -16.382 -8.227 -8.911 1.00 62.53 111 ALA A C 1
ATOM 878 O O . ALA A 1 111 ? -16.157 -9.422 -9.098 1.00 62.53 111 ALA A O 1
ATOM 879 N N . SER A 1 112 ? -15.714 -7.539 -7.983 1.00 66.88 112 SER A N 1
ATOM 880 C CA . SER A 1 112 ? -14.710 -8.086 -7.080 1.00 66.88 112 SER A CA 1
ATOM 881 C C . SER A 1 112 ? -15.358 -9.026 -6.068 1.00 66.88 112 SER A C 1
ATOM 883 O O . SER A 1 112 ? -16.557 -8.961 -5.811 1.00 66.88 112 SER A O 1
ATOM 885 N N . PHE A 1 113 ? -14.551 -9.865 -5.418 1.00 68.69 113 PHE A N 1
ATOM 886 C CA . PHE A 1 113 ? -15.006 -10.790 -4.376 1.00 68.69 113 PHE A CA 1
ATOM 887 C C . PHE A 1 113 ? -15.744 -10.107 -3.210 1.00 68.69 113 PHE A C 1
ATOM 889 O O . PHE A 1 113 ? -16.497 -10.767 -2.503 1.00 68.69 113 PHE A O 1
ATOM 896 N N . ALA A 1 114 ? -15.516 -8.807 -3.000 1.00 68.56 114 ALA A N 1
ATOM 897 C CA . ALA A 1 114 ? -16.177 -8.001 -1.976 1.00 68.56 114 ALA A CA 1
ATOM 898 C C . ALA A 1 114 ? -17.434 -7.267 -2.485 1.00 68.56 114 ALA A C 1
ATOM 900 O O . ALA A 1 114 ? -18.107 -6.599 -1.704 1.00 68.56 114 ALA A O 1
ATOM 901 N N . CYS A 1 115 ? -17.730 -7.341 -3.785 1.00 69.62 115 CYS A N 1
ATOM 902 C CA . CYS A 1 115 ? -18.860 -6.656 -4.395 1.00 69.62 115 CYS A CA 1
ATOM 903 C C . CYS A 1 115 ? -20.132 -7.508 -4.245 1.00 69.62 115 CYS A C 1
ATOM 905 O O . CYS A 1 115 ? -20.188 -8.598 -4.818 1.00 69.62 115 CYS A O 1
ATOM 907 N N . PRO A 1 116 ? -21.172 -7.029 -3.537 1.00 70.88 116 PRO A N 1
ATOM 908 C CA . PRO A 1 116 ? -22.426 -7.770 -3.403 1.00 70.88 116 PRO A CA 1
ATOM 909 C C . PRO A 1 116 ? -23.179 -7.907 -4.736 1.00 70.88 116 PRO A C 1
ATOM 911 O O . PRO A 1 116 ? -24.020 -8.787 -4.870 1.00 70.88 116 PRO A O 1
ATOM 914 N N . GLU A 1 117 ? -22.863 -7.070 -5.730 1.00 71.25 117 GLU A N 1
ATOM 915 C CA . GLU A 1 117 ? -23.479 -7.109 -7.061 1.00 71.25 117 GLU A CA 1
ATOM 916 C C . GLU A 1 117 ? -22.915 -8.215 -7.960 1.00 71.25 117 GLU A C 1
ATOM 918 O O . GLU A 1 117 ? -23.533 -8.562 -8.962 1.00 71.25 117 GLU A O 1
ATOM 923 N N . ARG A 1 118 ? -21.770 -8.815 -7.595 1.00 69.50 118 ARG A N 1
ATOM 924 C CA . ARG A 1 118 ? -21.109 -9.859 -8.398 1.00 69.50 118 ARG A CA 1
ATOM 925 C C . ARG A 1 118 ? -22.059 -11.000 -8.779 1.00 69.50 118 ARG A C 1
ATOM 927 O O . ARG A 1 118 ? -21.944 -11.546 -9.872 1.00 69.50 118 ARG A O 1
ATOM 934 N N . ASP A 1 119 ? -22.992 -11.337 -7.890 1.00 72.62 119 ASP A N 1
ATOM 935 C CA . ASP A 1 119 ? -23.900 -12.473 -8.048 1.00 72.62 119 ASP A CA 1
ATOM 936 C C . ASP A 1 119 ? -25.303 -12.053 -8.570 1.00 72.62 119 ASP A C 1
ATOM 938 O O . ASP A 1 119 ? -26.157 -12.909 -8.795 1.00 72.62 119 ASP A O 1
ATOM 942 N N . HIS A 1 120 ? -25.549 -10.757 -8.827 1.00 71.44 120 HIS A N 1
ATOM 943 C CA . HIS A 1 120 ? -26.840 -10.199 -9.279 1.00 71.44 120 HIS A CA 1
ATOM 944 C C . HIS A 1 120 ? -26.855 -9.818 -10.773 1.00 71.44 120 HIS A C 1
ATOM 946 O O . HIS A 1 120 ? -27.410 -8.796 -11.182 1.00 71.44 120 HIS A O 1
ATOM 952 N N . CYS A 1 121 ? -26.274 -10.667 -11.623 1.00 65.44 121 CYS A N 1
ATOM 953 C CA . CYS A 1 121 ? -26.271 -10.468 -13.074 1.00 65.44 121 CYS A CA 1
ATOM 954 C C . CYS A 1 121 ? -27.703 -10.269 -13.627 1.00 65.44 121 CYS A C 1
ATOM 956 O O . CYS A 1 121 ? -28.578 -11.111 -13.426 1.00 65.44 121 CYS A O 1
ATOM 958 N N . GLY A 1 122 ? -27.943 -9.154 -14.331 1.00 64.75 122 GLY A N 1
ATOM 959 C CA . GLY A 1 122 ? -29.234 -8.839 -14.963 1.00 64.75 122 GLY A CA 1
ATOM 960 C C . GLY A 1 122 ? -30.235 -8.037 -14.114 1.00 64.75 122 GLY A C 1
ATOM 961 O O . GLY A 1 122 ? -31.314 -7.719 -14.616 1.00 64.75 122 GLY A O 1
ATOM 962 N N . TYR A 1 123 ? -29.901 -7.673 -12.870 1.00 64.69 123 TYR A N 1
ATOM 963 C CA . TYR A 1 123 ? -30.737 -6.828 -12.003 1.00 64.69 123 TYR A CA 1
ATOM 964 C C . TYR A 1 123 ? -30.304 -5.345 -12.034 1.00 64.69 123 TYR A C 1
ATOM 966 O O . TYR A 1 123 ? -29.377 -4.961 -12.748 1.00 64.69 123 TYR A O 1
ATOM 974 N N . LYS A 1 124 ? -31.040 -4.464 -11.333 1.00 59.97 124 LYS A N 1
ATOM 975 C CA . LYS A 1 124 ? -30.730 -3.024 -11.292 1.00 59.97 124 LYS A CA 1
ATOM 976 C C . LYS A 1 124 ? -29.385 -2.794 -10.604 1.00 59.97 124 LYS A C 1
ATOM 978 O O . LYS A 1 124 ? -29.268 -2.984 -9.401 1.00 59.97 124 LYS A O 1
ATOM 983 N N . ASN A 1 125 ? -28.437 -2.299 -11.385 1.00 58.59 125 ASN A N 1
ATOM 984 C CA . ASN A 1 125 ? -27.087 -1.973 -10.958 1.00 58.59 125 ASN A CA 1
ATOM 985 C C . ASN A 1 125 ? -27.092 -0.908 -9.841 1.00 58.59 125 ASN A C 1
ATOM 987 O O . ASN A 1 125 ? -27.729 0.136 -9.991 1.00 58.59 125 ASN A O 1
ATOM 991 N N . LEU A 1 126 ? -26.376 -1.158 -8.739 1.00 58.88 126 LEU A N 1
ATOM 992 C CA . LEU A 1 126 ? -26.191 -0.196 -7.637 1.00 58.88 126 LEU A CA 1
ATOM 993 C C . LEU A 1 126 ? -25.151 0.891 -7.956 1.00 58.88 126 LEU A C 1
ATOM 995 O O . LEU A 1 126 ? -25.010 1.847 -7.195 1.00 58.88 126 LEU A O 1
ATOM 999 N N . ALA A 1 127 ? -24.424 0.746 -9.066 1.00 52.91 127 ALA A N 1
ATOM 1000 C CA . ALA A 1 127 ? -23.529 1.760 -9.604 1.00 52.91 127 ALA A CA 1
ATOM 1001 C C . ALA A 1 127 ? -24.341 2.877 -10.284 1.00 52.91 127 ALA A C 1
ATOM 1003 O O . ALA A 1 127 ? -24.436 2.929 -11.512 1.00 52.91 127 ALA A O 1
ATOM 1004 N N . VAL A 1 128 ? -24.972 3.732 -9.478 1.00 46.50 128 VAL A N 1
ATOM 1005 C CA . VAL A 1 128 ? -25.602 4.990 -9.910 1.00 46.50 128 VAL A CA 1
ATOM 1006 C C . VAL A 1 128 ? -24.949 6.141 -9.167 1.00 46.50 128 VAL A C 1
ATOM 1008 O O . VAL A 1 128 ? -24.817 6.030 -7.927 1.00 46.50 128 VAL A O 1
#

Radius of gyration: 19.71 Å; chains: 1; bounding box: 49×27×50 Å

Secondary structure (DSSP, 8-state):
-PPPPPEE-TTT--EETTS-TTT-S-HHHHHH-HHHHHHHHHHHHHHHHHHTT--S----SS-S--SSTT----SSS-TTSSEETTEE-S-BTTB--------SSSSSS---TT-GGGG-TTS--S--